Protein AF-A0A7D5Y2I8-F1 (afdb_monomer_lite)

pLDDT: mean 72.27, std 13.4, range [37.34, 92.44]

Organism: NCBI:txid2136291

Radius of gyration: 19.69 Å; chains: 1; bounding box: 56×13×58 Å

Secondary structure (DSSP, 8-state):
-HHHHHHHHHHHHHHHHHHHHHHH---HHHHHHHHHHHHHHHHHHHHHH--S-THHHHHHHHHHHHHHHHHHHHHHHHHHHHHHHHHHTSTTS--

Structure (mmCIF, N/CA/C/O backbone):
data_AF-A0A7D5Y2I8-F1
#
_entry.id   AF-A0A7D5Y2I8-F1
#
loop_
_atom_site.group_PDB
_atom_site.id
_atom_site.type_symbol
_atom_site.label_atom_id
_atom_site.label_alt_id
_atom_site.label_comp_id
_atom_site.label_asym_id
_atom_site.label_entity_id
_atom_site.label_seq_id
_atom_site.pdbx_PDB_ins_code
_atom_site.Cartn_x
_atom_site.Cartn_y
_atom_site.Cartn_z
_atom_site.occupancy
_atom_site.B_iso_or_equiv
_atom_site.auth_seq_id
_atom_site.auth_comp_id
_atom_site.auth_asym_id
_atom_site.auth_atom_id
_atom_site.pdbx_PDB_model_num
ATOM 1 N N . SER A 1 1 ? 24.101 2.605 -11.984 1.00 56.69 1 SER A N 1
ATOM 2 C CA . SER A 1 1 ? 24.509 1.931 -10.730 1.00 56.69 1 SER A CA 1
ATOM 3 C C . SER A 1 1 ? 24.488 2.876 -9.526 1.00 56.69 1 SER A 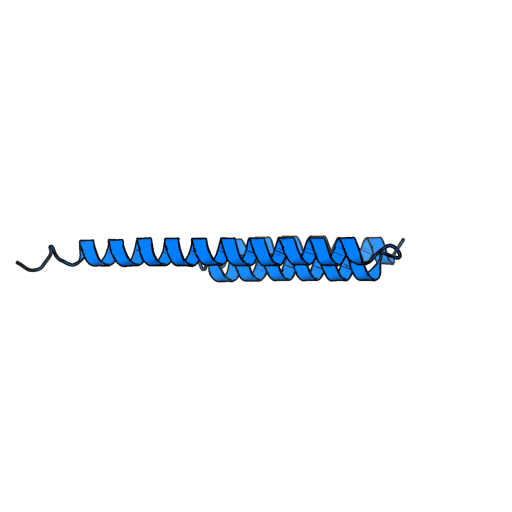C 1
ATOM 5 O O . SER A 1 1 ? 23.838 2.541 -8.549 1.00 56.69 1 SER A O 1
ATOM 7 N N . LEU A 1 2 ? 25.104 4.067 -9.581 1.00 48.97 2 LEU A N 1
ATOM 8 C CA . LEU A 1 2 ? 25.086 5.049 -8.473 1.00 48.97 2 LEU A CA 1
ATOM 9 C C . LEU A 1 2 ? 23.685 5.598 -8.120 1.00 48.97 2 LEU A C 1
ATOM 11 O O . LEU A 1 2 ? 23.342 5.634 -6.945 1.00 48.97 2 LEU A O 1
ATOM 15 N N . LEU A 1 3 ? 22.854 5.927 -9.120 1.00 54.19 3 LEU A N 1
ATOM 16 C CA . LEU A 1 3 ? 21.447 6.344 -8.931 1.00 54.19 3 LEU A CA 1
ATOM 17 C C . LEU A 1 3 ? 20.566 5.255 -8.296 1.00 54.19 3 LEU A C 1
ATOM 19 O O . LEU A 1 3 ? 19.647 5.548 -7.538 1.00 54.19 3 LEU A O 1
ATOM 23 N N . PHE A 1 4 ? 20.870 3.989 -8.584 1.00 54.75 4 PHE A N 1
ATOM 24 C CA . PHE A 1 4 ? 20.161 2.848 -8.007 1.00 54.75 4 PHE A CA 1
ATOM 25 C C . PHE A 1 4 ? 20.502 2.694 -6.520 1.00 54.75 4 PHE A C 1
ATOM 27 O O . PHE A 1 4 ? 19.629 2.441 -5.696 1.00 54.75 4 PHE A O 1
ATOM 34 N N . ASN A 1 5 ? 21.771 2.925 -6.170 1.00 59.44 5 ASN A N 1
ATOM 35 C CA . ASN A 1 5 ? 22.254 2.832 -4.796 1.00 59.44 5 ASN A CA 1
ATOM 36 C C . ASN A 1 5 ? 21.739 3.995 -3.926 1.00 59.44 5 ASN A C 1
ATOM 38 O O . ASN A 1 5 ? 21.356 3.791 -2.776 1.00 59.44 5 ASN A O 1
ATOM 42 N N . SER A 1 6 ? 21.656 5.210 -4.483 1.00 65.62 6 SER A N 1
ATOM 43 C CA . SER A 1 6 ? 21.076 6.360 -3.780 1.00 65.62 6 SER A CA 1
ATOM 44 C C . SER A 1 6 ? 19.551 6.271 -3.653 1.00 65.62 6 SER A C 1
ATOM 46 O O . SER A 1 6 ? 19.024 6.562 -2.582 1.00 65.62 6 SER A O 1
ATOM 48 N N . GLY A 1 7 ? 18.836 5.812 -4.688 1.00 66.75 7 GLY A N 1
ATOM 49 C CA . GLY A 1 7 ? 17.384 5.600 -4.631 1.00 66.75 7 GLY A CA 1
ATOM 50 C C . GLY A 1 7 ? 16.974 4.520 -3.626 1.00 66.75 7 GLY A C 1
ATOM 51 O O . GLY A 1 7 ? 16.019 4.702 -2.873 1.00 66.75 7 GLY A O 1
ATOM 52 N N . PHE A 1 8 ? 17.745 3.432 -3.544 1.00 68.81 8 PHE A N 1
ATOM 53 C CA . PHE A 1 8 ? 17.539 2.384 -2.545 1.00 68.81 8 PHE A CA 1
ATOM 54 C C . PHE A 1 8 ? 17.783 2.886 -1.112 1.00 68.81 8 PHE A C 1
ATOM 56 O O . PHE A 1 8 ? 16.997 2.589 -0.216 1.00 68.81 8 PHE A O 1
ATOM 63 N N . LEU A 1 9 ? 18.815 3.707 -0.887 1.00 65.81 9 LEU A N 1
ATOM 64 C CA . LEU A 1 9 ? 19.065 4.321 0.423 1.00 65.81 9 LEU A CA 1
ATOM 65 C C . LEU A 1 9 ? 17.924 5.245 0.866 1.00 65.81 9 LEU A C 1
ATOM 67 O O . LEU A 1 9 ? 17.502 5.177 2.018 1.00 65.81 9 LEU A O 1
ATOM 71 N N . VAL A 1 10 ? 17.388 6.064 -0.044 1.00 71.44 10 VAL A N 1
ATOM 72 C CA . VAL A 1 10 ? 16.222 6.922 0.237 1.00 71.44 10 VAL A CA 1
ATOM 73 C C . VAL A 1 10 ? 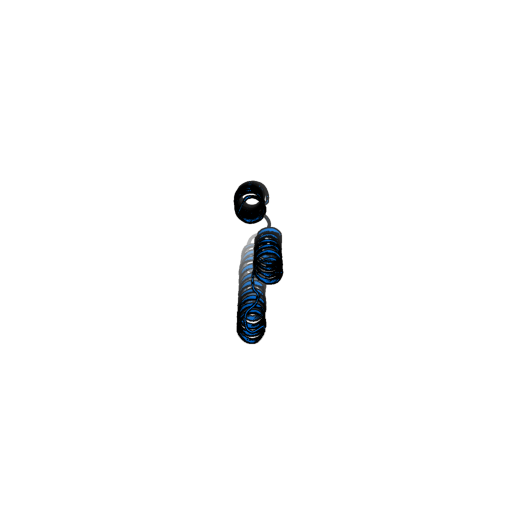14.989 6.079 0.561 1.00 71.44 10 VAL A C 1
ATOM 75 O O . VAL A 1 10 ? 14.241 6.415 1.478 1.00 71.44 10 VAL A O 1
ATOM 78 N N . PHE A 1 11 ? 14.802 4.956 -0.134 1.00 68.06 11 PHE A N 1
ATOM 79 C CA . PHE A 1 11 ? 13.711 4.027 0.136 1.00 68.06 11 PHE A CA 1
ATOM 80 C C . PHE A 1 11 ? 13.800 3.408 1.537 1.00 68.06 11 PHE A C 1
ATOM 82 O O . PHE A 1 11 ? 12.830 3.447 2.291 1.00 68.06 11 PHE A O 1
ATOM 89 N N . VAL A 1 12 ? 14.976 2.900 1.915 1.00 72.88 12 VAL A N 1
ATOM 90 C CA . VAL A 1 12 ? 15.214 2.346 3.258 1.00 72.88 12 VAL A CA 1
ATOM 91 C C . VAL A 1 12 ? 14.996 3.417 4.330 1.00 72.88 12 VAL A C 1
ATOM 93 O O . VAL A 1 12 ? 14.380 3.140 5.358 1.00 72.88 12 VAL A O 1
ATOM 96 N N . PHE A 1 13 ? 15.431 4.655 4.076 1.00 74.00 13 PHE A N 1
ATOM 97 C CA . PHE A 1 13 ? 15.240 5.769 5.003 1.00 74.00 13 PHE A CA 1
ATOM 98 C C . PHE A 1 13 ? 13.760 6.144 5.170 1.00 74.00 13 PHE A C 1
ATOM 100 O O . PHE A 1 13 ? 13.298 6.326 6.295 1.00 74.00 13 PHE A O 1
ATOM 107 N N . LEU A 1 14 ? 12.992 6.200 4.075 1.00 71.44 14 LEU A N 1
ATOM 108 C CA . LEU A 1 14 ? 11.545 6.441 4.109 1.00 71.44 14 LEU A CA 1
ATOM 109 C C . LEU A 1 14 ? 10.797 5.311 4.819 1.00 71.44 14 LEU A C 1
ATOM 111 O O . LEU A 1 14 ? 9.917 5.585 5.629 1.00 71.44 14 LEU A O 1
ATOM 115 N N . PHE A 1 15 ? 11.176 4.056 4.574 1.00 72.69 15 PHE A N 1
ATOM 116 C CA . PHE A 1 15 ? 10.580 2.902 5.242 1.00 72.69 15 PHE A CA 1
ATOM 117 C C . PHE A 1 15 ? 10.789 2.958 6.762 1.00 72.69 15 PHE A C 1
ATOM 119 O O . PHE A 1 15 ? 9.828 2.852 7.522 1.00 72.69 15 PHE A O 1
ATOM 126 N N . PHE A 1 16 ? 12.023 3.214 7.215 1.00 71.06 16 PHE A N 1
ATOM 127 C CA . PHE A 1 16 ? 12.318 3.401 8.639 1.00 71.06 16 PHE A CA 1
ATOM 128 C C . PHE A 1 16 ? 11.582 4.607 9.231 1.00 71.06 16 PHE A C 1
ATOM 130 O O . PHE A 1 16 ? 11.056 4.520 10.339 1.00 71.06 16 PHE A O 1
ATOM 137 N N . HIS A 1 17 ? 11.490 5.715 8.494 1.00 69.25 17 HIS A N 1
ATOM 138 C CA . HIS A 1 17 ? 10.768 6.901 8.946 1.00 69.25 17 HIS A CA 1
ATOM 139 C C . HIS A 1 17 ? 9.265 6.627 9.111 1.00 69.25 17 HIS A C 1
ATOM 141 O O . HIS A 1 17 ? 8.667 7.066 10.093 1.00 69.25 17 HIS A O 1
ATOM 147 N N . PHE A 1 18 ? 8.645 5.876 8.197 1.00 66.94 18 PHE A N 1
ATOM 148 C CA . PHE A 1 18 ? 7.248 5.460 8.332 1.00 66.94 18 PHE A CA 1
ATOM 149 C C . PHE A 1 18 ? 7.044 4.466 9.477 1.00 66.94 18 PHE A C 1
ATOM 151 O O . PHE A 1 18 ? 6.059 4.577 10.203 1.00 66.94 18 PHE A O 1
ATOM 158 N N . PHE A 1 19 ? 8.001 3.565 9.710 1.00 67.44 19 PHE A N 1
ATOM 159 C CA . PHE A 1 19 ? 7.971 2.635 10.840 1.00 67.44 19 PHE A CA 1
ATOM 160 C C . PHE A 1 19 ? 8.058 3.358 12.197 1.00 67.44 19 PHE A C 1
ATOM 162 O O . PHE A 1 19 ? 7.354 3.014 13.145 1.00 67.44 19 PHE A O 1
ATOM 169 N N . ILE A 1 20 ? 8.875 4.412 12.287 1.00 66.56 20 ILE A N 1
ATOM 170 C CA . ILE A 1 20 ? 8.957 5.269 13.479 1.00 66.56 20 ILE A CA 1
ATOM 171 C C . ILE A 1 20 ? 7.668 6.088 13.636 1.00 66.56 20 ILE A C 1
ATOM 173 O O . ILE A 1 20 ? 7.128 6.175 14.737 1.00 66.56 20 ILE A O 1
ATOM 177 N N . TYR A 1 21 ? 7.129 6.643 12.545 1.00 62.75 21 TYR A N 1
ATOM 178 C CA . TYR A 1 21 ? 5.870 7.397 12.577 1.00 62.75 21 TYR A CA 1
ATOM 179 C C . TYR A 1 21 ? 4.687 6.528 13.030 1.00 62.75 21 TYR A C 1
ATOM 181 O O . TYR A 1 21 ? 3.834 6.995 13.783 1.00 62.75 21 TYR A O 1
ATOM 189 N N . TYR A 1 22 ? 4.675 5.252 12.635 1.00 61.38 22 TYR A N 1
ATOM 190 C CA . TYR A 1 22 ? 3.729 4.248 13.119 1.00 61.38 22 TYR A CA 1
ATOM 191 C C . TYR A 1 22 ? 3.799 4.070 14.639 1.00 61.38 22 TYR A C 1
ATOM 193 O O . TYR A 1 22 ? 2.767 4.077 15.304 1.00 61.38 22 TYR A O 1
ATOM 201 N N . PHE A 1 23 ? 5.006 3.975 15.204 1.00 57.38 23 PHE A N 1
ATOM 202 C CA . PHE A 1 23 ? 5.180 3.770 16.643 1.00 57.38 23 PHE A CA 1
ATOM 203 C C . PHE A 1 23 ? 4.676 4.958 17.480 1.00 57.38 23 PHE A C 1
ATOM 205 O O . PHE A 1 23 ? 4.250 4.782 18.619 1.00 57.38 23 PHE A O 1
ATOM 212 N N . PHE A 1 24 ? 4.706 6.169 16.916 1.00 52.75 24 PHE A N 1
ATOM 213 C CA . PHE A 1 24 ? 4.353 7.399 17.629 1.00 52.75 24 PHE A CA 1
ATOM 214 C C . PHE A 1 24 ? 2.902 7.863 17.444 1.00 52.75 24 PHE A C 1
ATOM 216 O O . PHE A 1 24 ? 2.438 8.691 18.228 1.00 52.75 24 PHE A O 1
ATOM 223 N N . ASN A 1 25 ? 2.159 7.356 16.453 1.00 53.28 25 ASN A N 1
ATOM 224 C CA . ASN A 1 25 ? 0.797 7.817 16.172 1.00 53.28 25 ASN A CA 1
ATOM 225 C C . ASN A 1 25 ? -0.250 6.720 16.428 1.00 53.28 25 ASN A C 1
ATOM 227 O O . ASN A 1 25 ? -0.406 5.787 15.652 1.00 53.28 25 ASN A O 1
ATOM 231 N N . ILE A 1 26 ? -1.050 6.893 17.486 1.00 60.66 26 ILE A N 1
ATOM 232 C CA . ILE A 1 26 ? -2.076 5.941 17.975 1.00 60.66 26 ILE A CA 1
ATOM 233 C C . ILE A 1 26 ? -3.238 5.728 16.972 1.00 60.66 26 ILE A C 1
ATOM 235 O O . ILE A 1 26 ? -4.071 4.836 17.130 1.00 60.66 26 ILE A O 1
ATOM 239 N N . ARG A 1 27 ? -3.329 6.537 15.910 1.00 70.56 27 ARG A N 1
ATOM 240 C CA . ARG A 1 27 ? -4.423 6.464 14.934 1.00 70.56 27 ARG A CA 1
ATOM 241 C C . ARG A 1 27 ? -4.085 5.487 13.808 1.00 70.56 27 ARG A C 1
ATOM 243 O O . ARG A 1 27 ? -3.330 5.832 12.905 1.00 70.56 27 ARG A O 1
ATOM 250 N N . LEU A 1 28 ? -4.756 4.332 13.800 1.00 70.75 28 LEU A N 1
ATOM 251 C CA . LEU A 1 28 ? -4.707 3.330 12.720 1.00 70.75 28 LEU A CA 1
ATOM 252 C C . LEU A 1 28 ? -4.916 3.926 11.314 1.00 70.75 28 LEU A C 1
ATOM 254 O O . LEU A 1 28 ? -4.334 3.445 10.349 1.00 70.75 28 LEU A O 1
ATOM 258 N N . LEU A 1 29 ? -5.696 5.004 11.185 1.00 76.88 29 LEU A N 1
ATOM 259 C CA . LEU A 1 29 ? -5.866 5.705 9.909 1.00 76.88 29 LEU A CA 1
ATOM 260 C C . LEU A 1 29 ? -4.542 6.277 9.372 1.00 76.88 29 LEU A C 1
ATOM 262 O O . LEU A 1 29 ? -4.248 6.131 8.191 1.00 76.88 29 LEU A O 1
ATOM 266 N N . ASN A 1 30 ? -3.727 6.890 10.237 1.00 77.06 30 ASN A N 1
ATOM 267 C CA . ASN A 1 30 ? -2.436 7.452 9.834 1.00 77.06 30 ASN A CA 1
ATOM 268 C C . ASN A 1 30 ? -1.471 6.347 9.395 1.00 77.06 30 ASN A C 1
ATOM 270 O O . ASN A 1 30 ? -0.671 6.568 8.491 1.00 77.06 30 ASN A O 1
ATOM 274 N N . PHE A 1 31 ? -1.582 5.158 9.995 1.00 75.12 31 PHE A N 1
ATOM 275 C CA . PHE A 1 31 ? -0.827 3.987 9.566 1.00 75.12 31 PHE A CA 1
ATOM 276 C C . PHE A 1 31 ? -1.199 3.566 8.139 1.00 75.12 31 PHE A C 1
ATOM 278 O O . PHE A 1 31 ? -0.317 3.451 7.289 1.00 75.12 31 PHE A O 1
ATOM 285 N N . PHE A 1 32 ? -2.489 3.420 7.830 1.00 76.81 32 PH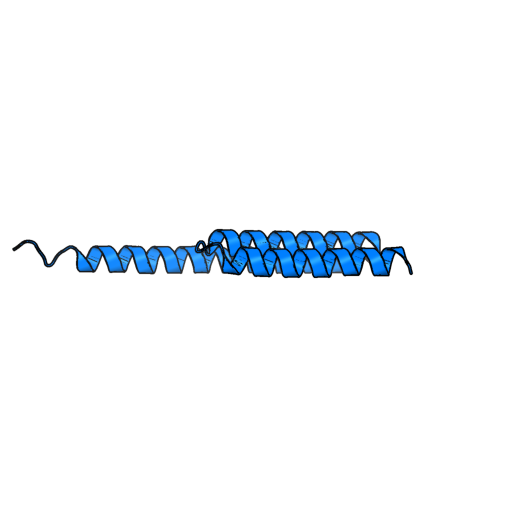E A N 1
ATOM 286 C CA . PHE A 1 32 ? -2.904 3.058 6.471 1.00 76.81 32 PHE A CA 1
ATOM 287 C C . PHE A 1 32 ? -2.472 4.093 5.428 1.00 76.81 32 PHE A C 1
ATOM 289 O O . PHE A 1 32 ? -1.944 3.722 4.383 1.00 76.81 32 PHE A O 1
ATOM 296 N N . VAL A 1 33 ? -2.586 5.385 5.750 1.00 81.69 33 VAL A N 1
ATOM 297 C CA . VAL A 1 33 ? -2.098 6.465 4.877 1.00 81.69 33 VAL A CA 1
ATOM 298 C C . VAL A 1 33 ? -0.581 6.378 4.675 1.00 81.69 33 VAL A C 1
ATOM 300 O O . VAL A 1 33 ? -0.107 6.527 3.553 1.00 81.69 33 VAL A O 1
ATOM 303 N N . SER A 1 34 ? 0.199 6.102 5.726 1.00 78.75 34 SER A N 1
ATOM 304 C CA . SER A 1 34 ? 1.652 5.943 5.579 1.00 78.75 34 SER A CA 1
ATOM 305 C C . SER A 1 34 ? 2.054 4.775 4.678 1.00 78.75 34 SER A C 1
ATOM 307 O O . SER A 1 34 ? 2.988 4.906 3.888 1.00 78.75 34 SER A O 1
ATOM 309 N N . VAL A 1 35 ? 1.338 3.653 4.765 1.00 77.94 35 VAL A N 1
ATOM 310 C CA . VAL A 1 35 ? 1.594 2.465 3.942 1.00 77.94 35 VAL A CA 1
ATOM 311 C C . VAL A 1 35 ? 1.286 2.745 2.469 1.00 77.94 35 VAL A C 1
ATOM 313 O O . VAL A 1 35 ? 2.103 2.428 1.607 1.00 77.94 35 VAL A O 1
ATOM 316 N N . GLU A 1 36 ? 0.175 3.422 2.171 1.00 82.81 36 GLU A N 1
ATOM 317 C CA . GLU A 1 36 ? -0.151 3.865 0.807 1.00 82.81 36 GLU A CA 1
ATOM 318 C C . GLU A 1 36 ? 0.927 4.788 0.220 1.00 82.81 36 GLU A C 1
ATOM 320 O O . GLU A 1 36 ? 1.364 4.597 -0.916 1.00 82.81 36 GLU A O 1
ATOM 325 N N . ILE A 1 37 ? 1.428 5.748 1.006 1.00 81.75 37 ILE A N 1
ATOM 326 C CA . ILE A 1 37 ? 2.506 6.638 0.551 1.00 81.75 37 ILE A CA 1
ATOM 327 C C . ILE A 1 37 ? 3.779 5.838 0.249 1.00 81.75 37 ILE A C 1
ATOM 329 O O . ILE A 1 37 ? 4.439 6.099 -0.759 1.00 81.75 37 ILE A O 1
ATOM 333 N N . ALA A 1 38 ? 4.115 4.838 1.069 1.00 79.19 38 ALA A N 1
ATOM 334 C CA . ALA A 1 38 ? 5.254 3.968 0.802 1.00 79.19 38 ALA A CA 1
ATOM 335 C C . ALA A 1 38 ? 5.093 3.213 -0.532 1.00 79.19 38 ALA A C 1
ATOM 337 O O . ALA A 1 38 ? 6.036 3.185 -1.324 1.00 79.19 38 ALA A O 1
ATOM 338 N N . T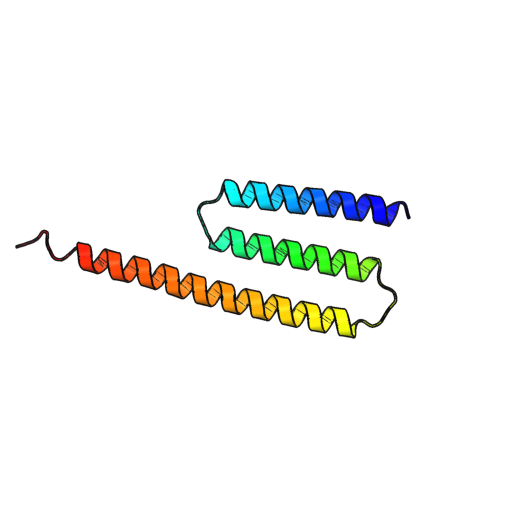YR A 1 39 ? 3.904 2.680 -0.836 1.00 81.94 39 TYR A N 1
ATOM 339 C CA . TYR A 1 39 ? 3.637 2.015 -2.117 1.00 81.94 39 TYR A CA 1
ATOM 340 C C . TYR A 1 39 ? 3.766 2.952 -3.324 1.00 81.94 39 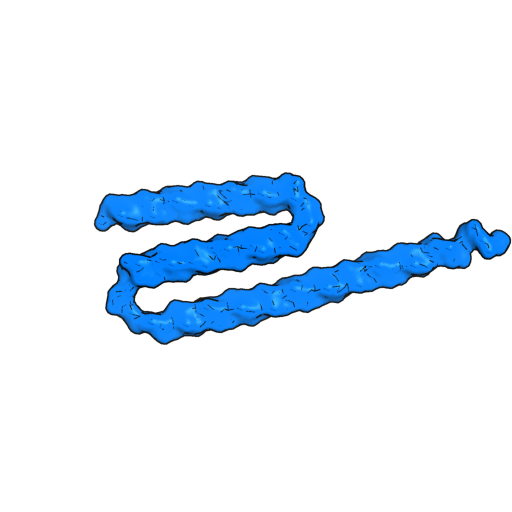TYR A C 1
ATOM 342 O O . TYR A 1 39 ? 4.317 2.549 -4.349 1.00 81.94 39 TYR A O 1
ATOM 350 N N . ILE A 1 40 ? 3.341 4.214 -3.203 1.00 83.56 40 ILE A N 1
ATOM 351 C CA . ILE A 1 40 ? 3.511 5.222 -4.263 1.00 83.56 40 ILE A CA 1
ATOM 352 C C . ILE A 1 40 ? 4.997 5.509 -4.513 1.00 83.56 40 ILE A C 1
ATOM 354 O O . ILE A 1 40 ? 5.428 5.618 -5.661 1.00 83.56 40 ILE A O 1
ATOM 358 N N . VAL A 1 41 ? 5.808 5.594 -3.455 1.00 81.56 41 VAL A N 1
ATOM 359 C CA . VAL A 1 41 ? 7.259 5.793 -3.592 1.00 81.56 41 VAL A CA 1
ATOM 360 C C . VAL A 1 41 ? 7.914 4.594 -4.285 1.00 81.56 41 VAL A C 1
ATOM 362 O O . VAL A 1 41 ? 8.742 4.792 -5.175 1.00 81.56 41 VAL A O 1
ATOM 365 N N . ILE A 1 42 ? 7.521 3.361 -3.936 1.00 78.50 42 ILE A N 1
ATOM 366 C CA . ILE A 1 42 ? 7.986 2.139 -4.623 1.00 78.50 42 ILE A CA 1
ATOM 367 C C . ILE A 1 42 ? 7.627 2.207 -6.104 1.00 78.50 42 ILE A C 1
ATOM 369 O O . ILE A 1 42 ? 8.484 1.980 -6.955 1.00 78.50 42 ILE A O 1
ATOM 373 N N . PHE A 1 43 ? 6.380 2.559 -6.412 1.00 83.06 43 PHE A N 1
ATOM 374 C CA . PHE A 1 43 ? 5.900 2.676 -7.782 1.00 83.06 43 PHE A CA 1
ATOM 375 C C . PHE A 1 43 ? 6.727 3.683 -8.593 1.00 83.06 43 PHE A C 1
ATOM 377 O O . PHE A 1 43 ? 7.175 3.362 -9.692 1.00 83.06 43 PHE A O 1
ATOM 384 N N . LEU A 1 44 ? 7.004 4.869 -8.040 1.00 81.19 44 LEU A N 1
ATOM 385 C CA . LEU A 1 44 ? 7.827 5.888 -8.699 1.00 81.19 44 LEU A CA 1
ATOM 386 C C . LEU A 1 44 ? 9.269 5.419 -8.928 1.00 81.19 44 LEU A C 1
ATOM 388 O O . LEU A 1 44 ? 9.837 5.670 -9.991 1.00 81.19 44 LEU A O 1
ATOM 392 N N . LEU A 1 45 ? 9.862 4.711 -7.963 1.00 76.19 45 LEU A N 1
ATOM 393 C CA . LEU A 1 45 ? 11.211 4.156 -8.102 1.00 76.19 45 LEU A CA 1
ATOM 394 C C . LEU A 1 45 ? 11.284 3.060 -9.166 1.00 76.19 45 LEU A C 1
ATOM 396 O O . LEU A 1 45 ? 12.256 3.013 -9.924 1.00 76.19 45 LEU A O 1
ATOM 400 N N . PHE A 1 46 ? 10.268 2.199 -9.241 1.00 77.25 46 PHE A N 1
ATOM 401 C CA . PHE A 1 46 ? 10.160 1.215 -10.313 1.00 77.25 46 PHE A CA 1
ATOM 402 C C . PHE A 1 46 ? 9.988 1.909 -11.664 1.00 77.25 46 PHE A C 1
ATOM 404 O O . PHE A 1 46 ? 10.753 1.622 -12.575 1.00 77.25 46 PHE A O 1
ATOM 411 N N . GLN A 1 47 ? 9.085 2.884 -11.781 1.00 79.25 47 GLN A N 1
ATOM 412 C CA . GLN A 1 47 ? 8.862 3.634 -13.020 1.00 79.25 47 GLN A CA 1
ATOM 413 C C . GLN A 1 47 ? 10.137 4.320 -13.542 1.00 79.25 47 GLN A C 1
ATOM 415 O O . GLN A 1 47 ? 10.367 4.359 -14.747 1.00 79.25 47 GLN A O 1
ATOM 420 N N . LEU A 1 48 ? 10.977 4.858 -12.652 1.00 76.88 48 LEU A N 1
ATOM 421 C CA . LEU A 1 48 ? 12.223 5.538 -13.026 1.00 76.88 48 LEU A CA 1
ATOM 422 C C . LEU A 1 48 ? 13.331 4.581 -13.495 1.00 76.88 48 LEU A C 1
ATOM 424 O O . LEU A 1 48 ? 14.205 4.996 -14.253 1.00 76.88 48 LEU A O 1
ATOM 428 N N . ASN A 1 49 ? 13.322 3.325 -13.040 1.00 68.81 49 ASN A N 1
ATOM 429 C CA . ASN A 1 49 ? 14.357 2.337 -13.369 1.00 68.81 49 ASN A CA 1
ATOM 430 C C . ASN A 1 49 ? 13.920 1.307 -14.418 1.00 68.81 49 ASN A C 1
ATOM 432 O O . ASN A 1 49 ? 14.771 0.612 -14.974 1.00 68.81 49 ASN A O 1
ATOM 436 N N . TRP A 1 50 ? 12.620 1.160 -14.660 1.00 69.50 50 TRP A N 1
ATOM 437 C CA . TRP A 1 50 ? 12.077 0.075 -15.465 1.00 69.50 50 TRP A CA 1
ATOM 438 C C . TRP A 1 50 ? 11.850 0.521 -16.909 1.00 69.50 50 TRP A C 1
ATOM 440 O O . TRP A 1 50 ? 11.050 1.408 -17.185 1.00 69.50 50 TRP A O 1
ATOM 450 N N . THR A 1 51 ? 12.543 -0.125 -17.845 1.00 67.44 51 THR A N 1
ATOM 451 C CA . THR A 1 51 ? 12.362 0.065 -19.296 1.00 67.44 51 THR A CA 1
ATOM 452 C C . THR A 1 51 ? 11.432 -0.978 -19.931 1.00 67.44 51 THR A C 1
ATOM 454 O O . THR A 1 51 ? 11.245 -0.965 -21.144 1.00 67.44 51 THR A O 1
ATOM 457 N N . GLY A 1 52 ? 10.880 -1.902 -19.135 1.00 70.75 52 GLY A N 1
ATOM 458 C CA . GLY A 1 52 ? 9.939 -2.936 -19.582 1.00 70.75 52 GLY A CA 1
ATOM 459 C C . GLY A 1 52 ? 8.463 -2.514 -19.532 1.00 70.75 52 GLY A C 1
ATOM 460 O O . GLY A 1 52 ? 8.137 -1.367 -19.238 1.00 70.75 52 GLY A O 1
ATOM 461 N N . ASP A 1 53 ? 7.564 -3.467 -19.789 1.00 73.88 53 ASP A N 1
ATOM 462 C CA . ASP A 1 53 ? 6.128 -3.208 -19.961 1.00 73.88 53 ASP A CA 1
ATOM 463 C C . ASP A 1 53 ? 5.433 -2.608 -18.727 1.00 73.88 53 ASP A C 1
ATOM 465 O O . ASP A 1 53 ? 5.408 -3.190 -17.639 1.00 73.88 53 ASP A O 1
ATOM 469 N N . PHE A 1 54 ? 4.743 -1.482 -18.943 1.00 80.00 54 PHE A N 1
ATOM 470 C CA . PHE A 1 54 ? 3.944 -0.776 -17.931 1.00 80.00 54 PHE A CA 1
ATOM 471 C C . PHE A 1 54 ? 2.756 -1.588 -17.393 1.00 80.00 54 PHE A C 1
ATOM 473 O O . PHE A 1 54 ? 2.189 -1.247 -16.357 1.00 80.00 54 PHE A O 1
ATOM 480 N N . LEU A 1 55 ? 2.374 -2.675 -18.066 1.00 83.75 55 LEU A N 1
ATOM 481 C CA . LEU A 1 55 ? 1.248 -3.527 -17.675 1.00 83.75 55 LEU A CA 1
ATOM 482 C C . LEU A 1 55 ? 1.407 -4.082 -16.251 1.00 83.75 55 LEU A C 1
ATOM 484 O O . LEU A 1 55 ? 0.451 -4.076 -15.479 1.00 83.75 55 LEU A O 1
ATOM 488 N N . TYR A 1 56 ? 2.622 -4.488 -15.870 1.00 80.06 56 TYR A N 1
ATOM 489 C CA . TYR A 1 56 ? 2.897 -5.004 -14.526 1.00 80.06 56 TYR A CA 1
ATOM 490 C C . TYR A 1 56 ? 2.726 -3.930 -13.441 1.00 80.06 56 TYR A C 1
ATOM 492 O O . TYR A 1 56 ? 2.165 -4.191 -12.379 1.00 80.06 56 TYR A O 1
ATOM 500 N N . LEU A 1 57 ? 3.149 -2.700 -13.737 1.00 82.19 57 LEU A N 1
ATOM 501 C CA . LEU A 1 57 ? 3.009 -1.540 -12.856 1.00 82.19 57 LEU A CA 1
ATOM 502 C C . LEU A 1 57 ? 1.535 -1.187 -12.616 1.00 82.19 57 LEU A C 1
ATOM 504 O O . LEU A 1 57 ? 1.152 -0.907 -11.482 1.00 82.19 57 LEU A O 1
ATOM 508 N N . PHE A 1 58 ? 0.692 -1.264 -13.649 1.00 84.00 58 PHE A N 1
ATOM 509 C CA . PHE A 1 58 ? -0.751 -1.050 -13.500 1.00 84.00 58 PHE A CA 1
ATOM 510 C C . PHE A 1 58 ? -1.438 -2.157 -12.698 1.00 84.00 58 PHE A C 1
ATOM 512 O O . PHE A 1 58 ? -2.284 -1.856 -11.857 1.00 84.00 58 PHE A O 1
ATOM 519 N N . ILE A 1 59 ? -1.063 -3.422 -12.915 1.00 87.56 59 ILE A N 1
ATOM 520 C CA . ILE A 1 59 ? -1.586 -4.544 -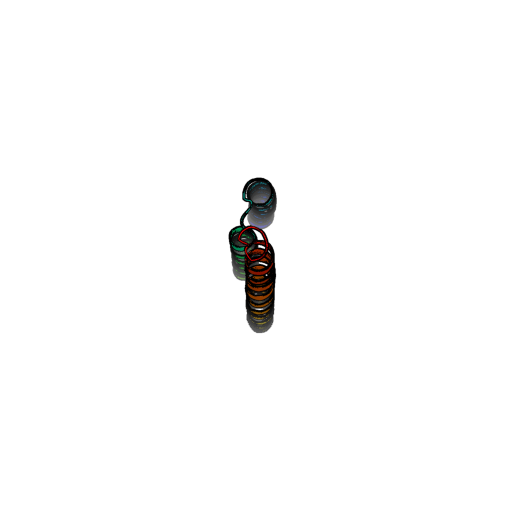12.121 1.00 87.56 59 ILE A CA 1
ATOM 521 C C . ILE A 1 59 ? -1.197 -4.366 -10.649 1.00 87.56 59 ILE A C 1
ATOM 523 O O . ILE A 1 59 ? -2.051 -4.489 -9.774 1.00 87.56 59 ILE A O 1
ATOM 527 N N . PHE A 1 60 ? 0.062 -4.010 -10.380 1.00 84.25 60 PHE A N 1
ATOM 528 C CA . PHE A 1 60 ? 0.541 -3.712 -9.033 1.00 84.25 60 PHE A CA 1
ATOM 529 C C . PHE A 1 60 ? -0.268 -2.586 -8.377 1.00 84.25 60 PHE A C 1
ATOM 531 O O . PHE A 1 60 ? -0.754 -2.756 -7.261 1.00 84.25 60 PHE A O 1
ATOM 538 N N . LEU A 1 61 ? -0.486 -1.472 -9.085 1.00 86.44 61 LEU A N 1
ATOM 539 C CA . LEU A 1 61 ? -1.283 -0.356 -8.573 1.00 86.44 61 LEU A CA 1
ATOM 540 C C . LEU A 1 61 ? -2.725 -0.784 -8.251 1.00 86.44 61 LEU A C 1
ATOM 542 O O . LEU A 1 61 ? -3.275 -0.389 -7.226 1.00 86.44 61 LEU A O 1
ATOM 546 N N . GLY A 1 62 ? -3.323 -1.626 -9.098 1.00 89.94 62 GLY A N 1
ATOM 547 C CA . GLY A 1 62 ? -4.659 -2.176 -8.872 1.00 89.94 62 GLY A CA 1
ATOM 548 C C . GLY A 1 62 ? -4.746 -3.010 -7.593 1.00 89.94 62 GLY A C 1
ATOM 549 O O . GLY A 1 62 ? -5.683 -2.840 -6.816 1.00 89.94 62 GLY A O 1
ATOM 550 N N . VAL A 1 63 ? -3.752 -3.865 -7.332 1.00 89.31 63 VAL A N 1
ATOM 551 C CA . VAL A 1 63 ? -3.690 -4.658 -6.092 1.00 89.31 63 VAL A CA 1
ATOM 552 C C . VAL A 1 63 ? -3.552 -3.754 -4.866 1.00 89.31 63 VAL A C 1
ATOM 554 O O . VAL A 1 63 ? -4.272 -3.958 -3.891 1.00 89.31 63 VAL A O 1
ATOM 557 N N . VAL A 1 64 ? -2.699 -2.726 -4.929 1.00 87.94 64 VAL A N 1
ATOM 558 C CA . VAL A 1 64 ? -2.504 -1.769 -3.825 1.00 87.94 64 VAL A CA 1
ATOM 559 C C . VAL A 1 64 ? -3.805 -1.043 -3.477 1.00 87.94 64 VAL A C 1
ATOM 561 O O . VAL A 1 64 ? -4.179 -0.994 -2.308 1.00 87.94 64 VAL A O 1
ATOM 564 N N . VAL A 1 65 ? -4.545 -0.547 -4.476 1.00 89.31 65 VAL A N 1
ATOM 565 C CA . VAL A 1 65 ? -5.837 0.127 -4.247 1.00 89.31 65 VAL A CA 1
ATOM 566 C C . VAL A 1 65 ? -6.863 -0.828 -3.627 1.00 89.31 65 VAL A C 1
ATOM 568 O O . VAL A 1 65 ? -7.623 -0.438 -2.736 1.00 89.31 65 VAL A O 1
ATOM 571 N N . CYS A 1 66 ? -6.881 -2.092 -4.059 1.00 92.44 66 CYS A N 1
ATOM 572 C CA . CYS A 1 66 ? -7.743 -3.110 -3.464 1.00 92.44 66 CYS A CA 1
ATOM 573 C C . CYS A 1 66 ? -7.386 -3.383 -1.996 1.00 92.44 66 CYS A C 1
ATOM 575 O O . CYS A 1 66 ? -8.289 -3.435 -1.158 1.00 92.44 66 CYS A O 1
ATOM 577 N N . GLU A 1 67 ? -6.100 -3.519 -1.659 1.00 85.75 67 GLU A N 1
ATOM 578 C CA . GLU A 1 67 ? -5.669 -3.664 -0.264 1.00 85.75 67 GLU A CA 1
ATOM 579 C C . GLU A 1 67 ? -6.065 -2.450 0.581 1.00 85.75 67 GLU A C 1
ATOM 581 O O . GLU A 1 67 ? -6.615 -2.626 1.670 1.00 85.75 67 GLU A O 1
ATOM 586 N N . GLY A 1 68 ? -5.868 -1.232 0.066 1.00 87.19 68 GLY A N 1
ATOM 587 C CA . GLY A 1 68 ? -6.269 0.008 0.731 1.00 87.19 68 GLY A CA 1
ATOM 588 C C . GLY A 1 68 ? -7.768 0.054 1.038 1.00 87.19 68 GLY A C 1
ATOM 589 O O . GLY A 1 68 ? -8.175 0.363 2.162 1.00 87.19 68 GLY A O 1
ATOM 590 N N . ALA A 1 69 ? -8.611 -0.339 0.078 1.00 89.69 69 ALA A N 1
ATOM 591 C CA . ALA A 1 69 ? -10.059 -0.417 0.272 1.00 89.69 69 ALA A CA 1
ATOM 592 C C . ALA A 1 69 ? -10.457 -1.455 1.340 1.00 89.69 69 ALA A C 1
ATOM 594 O O . ALA A 1 69 ? -11.295 -1.170 2.204 1.00 89.69 69 ALA A O 1
ATOM 595 N N . ILE A 1 70 ? -9.841 -2.643 1.319 1.00 89.12 70 ILE A N 1
ATOM 596 C CA . ILE A 1 70 ? -10.083 -3.700 2.313 1.00 89.12 70 ILE A CA 1
ATOM 597 C C . ILE A 1 70 ? -9.663 -3.211 3.703 1.00 89.12 70 ILE A C 1
ATOM 599 O O . ILE A 1 70 ? -10.460 -3.263 4.641 1.00 89.12 70 ILE A O 1
ATOM 603 N N . ALA A 1 71 ? -8.456 -2.668 3.834 1.00 84.31 71 ALA A N 1
ATOM 604 C CA . ALA A 1 71 ? -7.935 -2.100 5.070 1.00 84.31 71 ALA A CA 1
ATOM 605 C C . ALA A 1 71 ? -8.863 -1.028 5.667 1.00 84.31 71 ALA A C 1
ATOM 607 O O . ALA A 1 71 ? -9.195 -1.077 6.856 1.00 84.31 71 ALA A O 1
ATOM 608 N N . LEU A 1 72 ? -9.347 -0.097 4.839 1.00 84.12 72 LEU A N 1
ATOM 609 C CA . LEU A 1 72 ? -10.263 0.954 5.277 1.00 84.12 72 LEU A CA 1
ATOM 610 C C . LEU A 1 72 ? -11.613 0.381 5.739 1.00 84.12 72 LEU A C 1
ATOM 612 O O . LEU A 1 72 ? -12.165 0.823 6.748 1.00 84.12 72 LEU A O 1
ATOM 616 N N . SER A 1 73 ? -12.137 -0.632 5.043 1.00 87.44 73 SER A N 1
ATOM 617 C CA . SER A 1 73 ? -13.383 -1.302 5.435 1.00 87.44 73 SER A CA 1
ATOM 618 C C . SER A 1 73 ? -13.266 -2.013 6.789 1.00 87.44 73 SER A C 1
ATOM 620 O O . SER A 1 73 ? -14.161 -1.889 7.631 1.00 87.44 73 SER A O 1
ATOM 622 N N . VAL A 1 74 ? -12.130 -2.674 7.045 1.00 84.50 74 VAL A N 1
ATOM 623 C CA . VAL A 1 74 ? -11.819 -3.303 8.335 1.00 84.50 74 VAL A CA 1
ATOM 624 C C . VAL A 1 74 ? -11.704 -2.240 9.423 1.00 84.50 74 VAL A C 1
ATOM 626 O O . VAL A 1 74 ? -12.278 -2.407 10.497 1.00 84.50 74 VAL A O 1
ATOM 629 N N . LEU A 1 75 ? -11.042 -1.113 9.146 1.00 83.94 75 LEU A N 1
ATOM 630 C CA . LEU A 1 75 ? -10.937 -0.009 10.098 1.00 83.94 75 LEU A CA 1
ATOM 631 C C . LEU A 1 75 ? -12.317 0.519 10.507 1.00 83.94 75 LEU A C 1
ATOM 633 O O . LEU A 1 75 ? -12.590 0.671 11.697 1.00 83.94 75 LEU A O 1
ATOM 637 N N . ILE A 1 76 ? -13.205 0.765 9.540 1.00 85.38 76 ILE A N 1
ATOM 638 C CA . ILE A 1 76 ? -14.571 1.237 9.811 1.00 85.38 76 ILE A CA 1
ATOM 639 C C . ILE A 1 76 ? -15.338 0.206 10.645 1.00 85.38 76 ILE A C 1
ATOM 641 O O . ILE A 1 76 ? -16.055 0.582 11.575 1.00 85.38 76 ILE A O 1
ATOM 645 N N . PHE A 1 77 ? -15.184 -1.085 10.345 1.00 85.00 77 PHE A N 1
ATOM 646 C CA . PHE A 1 77 ? -15.798 -2.156 11.126 1.00 85.00 77 PHE A CA 1
ATOM 647 C C . PHE A 1 77 ? -15.304 -2.156 12.578 1.00 85.00 77 PHE A C 1
ATOM 649 O O . PHE A 1 77 ? -16.120 -2.182 13.498 1.00 85.00 77 PHE A O 1
ATOM 656 N N . VAL A 1 78 ? -13.989 -2.051 12.789 1.00 82.00 78 VAL A N 1
ATOM 657 C CA . VAL A 1 78 ? -13.367 -2.002 14.119 1.00 82.00 78 VAL A CA 1
ATOM 658 C C . VAL A 1 78 ? -13.846 -0.780 14.904 1.00 82.00 78 VAL A C 1
ATOM 660 O O . VAL A 1 78 ? -14.283 -0.918 16.045 1.00 82.00 78 VAL A O 1
ATOM 663 N N . VAL A 1 79 ? -13.845 0.405 14.288 1.00 83.75 79 VAL A N 1
ATOM 664 C CA . VAL A 1 79 ? -14.323 1.642 14.928 1.00 83.75 79 VAL A CA 1
ATOM 665 C C . VAL A 1 79 ? -15.792 1.510 15.334 1.00 83.75 79 VAL A C 1
ATOM 667 O O . VAL A 1 79 ? -16.134 1.793 16.479 1.00 83.75 79 VAL A O 1
ATOM 670 N N . ARG A 1 80 ? -16.658 1.003 14.444 1.00 82.81 80 ARG A N 1
ATOM 671 C CA . ARG A 1 80 ? -18.079 0.765 14.755 1.00 82.81 80 ARG A CA 1
ATOM 672 C C . ARG A 1 80 ? -18.274 -0.272 15.857 1.00 82.81 80 ARG A C 1
ATOM 674 O O . ARG A 1 80 ? -19.207 -0.145 16.646 1.00 82.81 80 ARG A O 1
ATOM 681 N N . PHE A 1 81 ? -17.433 -1.302 15.906 1.00 80.50 81 PHE A N 1
ATOM 682 C CA . PHE A 1 81 ? -17.498 -2.335 16.935 1.00 80.50 81 PHE A CA 1
ATOM 683 C C . PHE A 1 81 ? -17.165 -1.769 18.321 1.00 80.50 81 PHE A C 1
ATOM 685 O O . PHE A 1 81 ? -17.914 -2.001 19.270 1.00 80.50 81 PHE A O 1
ATOM 692 N N . PHE A 1 82 ? -16.095 -0.977 18.431 1.00 76.75 82 PHE A N 1
ATOM 693 C CA . PHE A 1 82 ? -15.730 -0.316 19.686 1.00 76.75 82 PHE A CA 1
ATOM 694 C C . PHE A 1 82 ? -16.769 0.722 20.124 1.00 76.75 82 PHE A C 1
ATOM 696 O O . PHE A 1 82 ? -17.155 0.734 21.290 1.00 76.75 82 PHE A O 1
ATOM 703 N N . ASP A 1 83 ? -17.285 1.530 19.197 1.00 74.12 83 ASP A N 1
ATOM 704 C CA . ASP A 1 83 ? -18.304 2.540 19.502 1.00 74.12 83 ASP A CA 1
ATOM 705 C C . ASP A 1 83 ? -19.609 1.891 20.007 1.00 74.12 83 ASP A C 1
ATOM 707 O O . ASP A 1 83 ? -20.148 2.244 21.056 1.00 74.12 83 ASP A O 1
ATOM 711 N N . LYS A 1 84 ? -20.063 0.815 19.349 1.00 65.38 84 LYS A N 1
ATOM 712 C CA . LYS A 1 84 ? -21.266 0.069 19.755 1.00 65.38 84 LYS A CA 1
ATOM 713 C C . LYS A 1 84 ? -21.112 -0.650 21.102 1.00 65.38 84 LYS A C 1
ATOM 715 O O . LYS A 1 84 ? -22.107 -0.828 21.808 1.00 65.38 84 LYS A O 1
ATOM 720 N N . ASN A 1 85 ? -19.896 -1.053 21.470 1.00 60.03 85 ASN A N 1
ATOM 721 C CA . ASN A 1 85 ? -19.617 -1.657 22.774 1.00 60.03 85 ASN A CA 1
ATOM 722 C C . ASN A 1 85 ? -19.540 -0.613 23.899 1.00 60.03 85 ASN A C 1
ATOM 724 O O . ASN A 1 85 ? -20.008 -0.899 25.000 1.00 60.03 85 ASN A O 1
ATOM 728 N N . ASN A 1 86 ? -19.074 0.607 23.617 1.00 55.91 86 ASN A N 1
ATOM 729 C CA . ASN A 1 86 ? -19.067 1.707 24.589 1.00 55.91 86 ASN A CA 1
ATOM 730 C C . ASN A 1 86 ? -20.481 2.208 24.939 1.00 55.91 86 ASN A C 1
ATOM 732 O O . ASN A 1 86 ? -20.740 2.589 26.080 1.00 55.91 86 ASN A O 1
ATOM 736 N N . VAL A 1 87 ? -21.436 2.152 24.001 1.00 50.56 87 VAL A N 1
ATOM 737 C CA . VAL A 1 87 ? -22.841 2.519 24.280 1.00 50.56 87 VAL A CA 1
ATOM 738 C C . VAL A 1 87 ? -23.522 1.503 25.210 1.00 50.56 87 VAL A C 1
ATOM 740 O O . VAL A 1 87 ? -24.353 1.878 26.036 1.00 50.56 87 VAL A O 1
ATOM 743 N N . LYS A 1 88 ? -23.144 0.217 25.150 1.00 48.81 88 LYS A N 1
ATOM 744 C CA . LYS A 1 88 ? -23.714 -0.815 26.035 1.00 48.81 88 LYS A CA 1
ATOM 745 C C . LYS A 1 88 ? -23.225 -0.723 27.483 1.00 48.81 88 LYS A C 1
ATOM 747 O O . LYS A 1 88 ? -23.956 -1.144 28.373 1.00 48.81 88 LYS A O 1
ATOM 752 N N . SER A 1 89 ? -22.052 -0.143 27.742 1.00 48.69 89 SER A N 1
ATOM 753 C CA . SER A 1 89 ? -21.570 0.097 29.112 1.00 48.69 89 SER A CA 1
ATOM 754 C C . SER A 1 89 ? -22.182 1.333 29.785 1.00 48.69 89 SER A C 1
ATOM 756 O O . SER A 1 89 ? -22.033 1.493 30.992 1.00 48.69 89 SER A O 1
ATOM 758 N N . GLY A 1 90 ? -22.884 2.200 29.044 1.00 41.81 90 GLY A N 1
ATOM 759 C CA . GLY A 1 90 ? -23.476 3.434 29.578 1.00 41.81 90 GLY A CA 1
ATOM 760 C C . GLY A 1 90 ? -24.886 3.297 30.165 1.00 41.81 90 GLY A C 1
ATOM 761 O O . GLY A 1 90 ? -25.345 4.214 30.837 1.00 41.81 90 GLY A O 1
ATOM 762 N N . PHE A 1 91 ? -25.586 2.178 29.942 1.00 48.00 91 PHE A N 1
ATOM 763 C CA . PHE A 1 91 ? -27.004 2.042 30.323 1.00 48.00 91 PHE A CA 1
ATOM 764 C C . PHE A 1 91 ? -27.242 1.369 31.690 1.00 48.00 91 PHE A C 1
ATOM 766 O O . PHE A 1 91 ? -28.385 1.118 32.052 1.00 48.00 91 PHE A O 1
ATOM 773 N N . PHE A 1 92 ? -26.188 1.069 32.461 1.00 45.84 92 PHE A N 1
ATOM 774 C CA . PHE A 1 92 ? -26.296 0.357 33.749 1.00 45.84 92 PHE A CA 1
ATOM 775 C C . PHE A 1 92 ? -25.780 1.148 34.968 1.00 45.84 92 PHE A C 1
ATOM 777 O O . PHE A 1 92 ? -25.501 0.562 36.008 1.00 45.84 92 PHE A O 1
ATOM 784 N N . PHE A 1 93 ? -25.665 2.477 34.855 1.00 41.56 93 PHE A N 1
ATOM 785 C CA . PHE A 1 93 ? -25.297 3.377 35.965 1.00 41.56 93 PHE A CA 1
ATOM 786 C C . PHE A 1 93 ? -26.368 4.443 36.262 1.00 41.56 93 PHE A C 1
ATOM 788 O O . PHE A 1 93 ? -26.065 5.528 36.753 1.00 41.56 93 PHE A O 1
ATOM 795 N N . GLY A 1 94 ? -27.631 4.148 35.948 1.00 38.50 94 GLY A N 1
ATOM 796 C CA . GLY A 1 94 ? -28.738 5.086 36.124 1.00 38.50 94 GLY A CA 1
ATOM 797 C C . GLY A 1 94 ? -30.085 4.398 36.296 1.00 38.50 94 GLY A C 1
ATOM 798 O O . GLY A 1 94 ? -30.988 4.649 35.507 1.00 38.50 94 GLY A O 1
ATOM 799 N N . PHE A 1 95 ? -30.193 3.519 37.291 1.00 37.34 95 PHE A N 1
ATOM 800 C CA . PHE A 1 95 ? -31.436 3.202 37.996 1.00 37.34 95 PHE A CA 1
ATOM 801 C C . PHE A 1 95 ? -31.105 2.946 39.463 1.00 37.34 95 PHE A C 1
ATOM 803 O O . PHE A 1 95 ? -30.082 2.267 39.710 1.00 37.34 95 PHE A O 1
#

Sequence (95 aa):
SLLFNSGFLVFVFLFFHFFIYYFFNIRLLNFFVSVEIAYIVIFLLFQLNWTGDFLYLFIFLGVVVCEGAIALSVLIFVVRFFDKNNVKSGFFFGF

Foldseek 3Di:
DVVLVVLVVVLVVLVVVLVVVVVVDPDPVVNLVSVLVSLVSVLVSCVVPDPDDCPVSVVSVVVSVVVSVVSVVVVVVVVVVVVVVVVVVPPPPDD